Protein AF-A0A7C1IVG4-F1 (afdb_monomer_lite)

Structure (mmCIF, N/CA/C/O backbone):
data_AF-A0A7C1IVG4-F1
#
_entry.id   AF-A0A7C1IVG4-F1
#
loop_
_atom_site.group_PDB
_atom_site.id
_atom_site.type_symbol
_atom_site.label_atom_id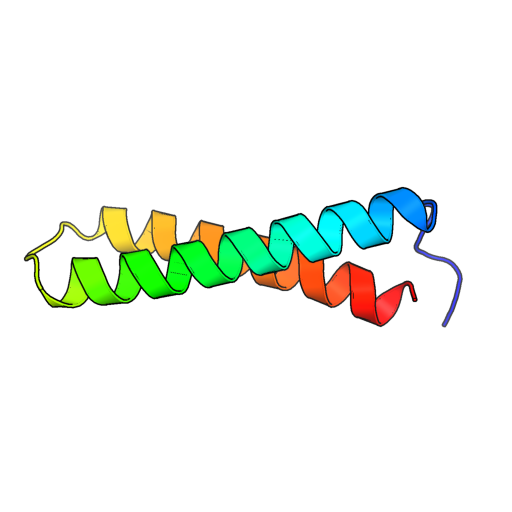
_atom_site.label_alt_id
_atom_site.label_comp_id
_atom_site.label_asym_id
_atom_site.label_entity_id
_atom_site.label_seq_id
_atom_site.pdbx_PDB_ins_code
_atom_site.Cartn_x
_atom_site.Cartn_y
_atom_site.Cartn_z
_atom_site.occupancy
_atom_site.B_iso_or_equiv
_atom_site.auth_seq_id
_atom_site.auth_comp_id
_atom_site.auth_asym_id
_atom_site.auth_atom_id
_atom_site.pdbx_PDB_model_num
ATOM 1 N N . MET A 1 1 ? 0.040 6.819 -27.642 1.00 43.72 1 MET A N 1
ATOM 2 C CA . MET A 1 1 ? 0.037 7.009 -26.175 1.00 43.72 1 MET A CA 1
ATOM 3 C C . MET A 1 1 ? 1.305 6.353 -25.642 1.00 43.72 1 MET A C 1
ATOM 5 O O . MET A 1 1 ? 1.298 5.154 -25.448 1.00 43.72 1 MET A O 1
ATOM 9 N N . GLY A 1 2 ? 2.434 7.064 -25.572 1.00 48.97 2 GLY A N 1
ATOM 10 C CA . GLY A 1 2 ? 3.730 6.400 -25.340 1.00 48.97 2 GLY A CA 1
ATOM 11 C C . GLY A 1 2 ? 4.905 7.348 -25.105 1.00 48.97 2 GLY A C 1
ATOM 12 O O . GLY A 1 2 ? 5.991 7.094 -25.602 1.00 48.97 2 GLY A O 1
ATOM 13 N N . ALA A 1 3 ? 4.685 8.469 -24.408 1.00 49.16 3 ALA A N 1
ATOM 14 C CA . ALA A 1 3 ? 5.714 9.503 -24.240 1.00 49.16 3 ALA A CA 1
ATOM 15 C C . ALA A 1 3 ? 5.812 10.105 -22.820 1.00 49.16 3 ALA A C 1
ATOM 17 O O . ALA A 1 3 ? 6.365 11.187 -22.671 1.00 49.16 3 ALA A O 1
ATOM 18 N N . LEU A 1 4 ? 5.280 9.453 -21.772 1.00 55.81 4 LEU A N 1
ATOM 19 C CA . LEU A 1 4 ? 5.225 10.051 -20.419 1.00 55.81 4 LEU A CA 1
ATOM 20 C C . LEU A 1 4 ? 5.960 9.291 -19.309 1.00 55.81 4 LEU A C 1
ATOM 22 O O . LEU A 1 4 ? 6.199 9.870 -18.253 1.00 55.81 4 LEU A O 1
ATOM 26 N N . CYS A 1 5 ? 6.379 8.044 -19.524 1.00 62.22 5 CYS A N 1
ATOM 27 C CA . CYS A 1 5 ? 7.160 7.328 -18.517 1.00 62.22 5 CYS A CA 1
ATOM 28 C C . CYS A 1 5 ? 8.654 7.408 -18.819 1.00 62.22 5 CYS A C 1
ATOM 30 O O . CYS A 1 5 ? 9.230 6.522 -19.441 1.00 62.22 5 CYS A O 1
ATOM 32 N N . ASN A 1 6 ? 9.302 8.462 -18.316 1.00 69.50 6 ASN A N 1
ATOM 33 C CA . ASN A 1 6 ? 10.763 8.537 -18.210 1.00 69.50 6 ASN A CA 1
ATOM 34 C C . ASN A 1 6 ? 11.268 7.703 -17.011 1.00 69.50 6 ASN A C 1
ATOM 36 O O . ASN A 1 6 ? 12.007 8.184 -16.154 1.00 69.50 6 ASN A O 1
ATOM 40 N N . ILE A 1 7 ? 10.765 6.476 -16.873 1.00 68.75 7 ILE A N 1
ATOM 41 C CA . ILE A 1 7 ? 11.052 5.573 -15.759 1.00 68.75 7 ILE A CA 1
ATOM 42 C C . ILE A 1 7 ? 11.471 4.241 -16.371 1.00 68.75 7 ILE A C 1
ATOM 44 O O . ILE A 1 7 ? 10.747 3.665 -17.178 1.00 68.75 7 ILE A O 1
ATOM 48 N N . GLY A 1 8 ? 12.653 3.752 -15.996 1.00 78.25 8 GLY A N 1
ATOM 49 C CA . GLY A 1 8 ? 13.170 2.490 -16.516 1.00 78.25 8 GLY A CA 1
ATOM 50 C C . GLY A 1 8 ? 12.322 1.280 -16.085 1.00 78.25 8 GLY A C 1
ATOM 51 O O . GLY A 1 8 ? 11.732 1.294 -15.001 1.00 78.25 8 GLY A O 1
ATOM 52 N N . PRO A 1 9 ? 12.320 0.178 -16.859 1.00 77.62 9 PRO A N 1
ATOM 53 C CA . PRO A 1 9 ? 11.478 -1.001 -16.604 1.00 77.62 9 PRO A CA 1
ATOM 54 C C . PRO A 1 9 ? 11.710 -1.640 -15.223 1.00 77.62 9 PRO A C 1
ATOM 56 O O . PRO A 1 9 ? 10.793 -2.199 -14.621 1.00 77.62 9 PRO A O 1
ATOM 59 N N . LYS A 1 10 ? 12.922 -1.508 -14.666 1.00 80.81 10 LYS A N 1
ATOM 60 C CA . LYS A 1 10 ? 13.250 -1.964 -13.304 1.00 80.81 10 LYS A CA 1
ATOM 61 C C . LYS A 1 10 ? 12.514 -1.167 -12.222 1.00 80.81 10 LYS A C 1
ATOM 63 O O . LYS A 1 10 ? 12.022 -1.748 -11.257 1.00 80.81 10 LYS A O 1
ATOM 68 N N . GLU A 1 11 ? 12.417 0.149 -12.390 1.00 81.94 11 GLU A N 1
ATOM 69 C CA . GLU A 1 11 ? 11.725 1.031 -11.445 1.00 81.94 11 GLU A CA 1
ATOM 70 C C . GLU A 1 11 ? 10.206 0.857 -11.531 1.00 81.94 11 GLU A C 1
ATOM 72 O O . GLU A 1 11 ? 9.524 0.899 -10.508 1.00 81.94 11 GLU A O 1
ATOM 77 N N . ILE A 1 12 ? 9.678 0.551 -12.719 1.00 81.88 12 ILE A N 1
ATOM 78 C CA . ILE A 1 12 ? 8.266 0.188 -12.902 1.00 81.88 12 ILE A CA 1
ATOM 79 C C . ILE A 1 12 ? 7.933 -1.089 -12.120 1.00 81.88 12 ILE A C 1
ATOM 81 O O . ILE A 1 12 ? 6.990 -1.094 -11.331 1.00 81.88 12 ILE A O 1
ATOM 85 N N . GLN A 1 13 ? 8.740 -2.150 -12.246 1.00 82.31 13 GLN A N 1
ATOM 86 C CA . GLN A 1 13 ? 8.525 -3.373 -11.462 1.00 82.31 13 GLN A CA 1
ATOM 87 C C . GLN A 1 13 ? 8.643 -3.142 -9.953 1.00 82.31 13 GLN A C 1
ATOM 89 O O . GLN A 1 13 ? 7.900 -3.741 -9.173 1.00 82.31 13 GLN A O 1
ATOM 94 N N . LYS A 1 14 ? 9.565 -2.278 -9.520 1.00 83.38 14 LYS A N 1
ATOM 95 C CA . LYS A 1 14 ? 9.712 -1.917 -8.107 1.00 83.38 14 LYS A CA 1
ATOM 96 C C . LYS A 1 14 ? 8.464 -1.198 -7.588 1.00 83.38 14 LYS A C 1
ATOM 98 O O . LYS A 1 14 ? 7.959 -1.557 -6.527 1.00 83.38 14 LYS A O 1
ATOM 103 N N . ARG A 1 15 ? 7.930 -0.240 -8.353 1.00 83.31 15 ARG A N 1
ATOM 104 C CA . ARG A 1 15 ? 6.682 0.476 -8.037 1.00 83.31 15 ARG A CA 1
ATOM 105 C C . ARG A 1 15 ? 5.465 -0.447 -8.040 1.00 83.31 15 ARG A C 1
ATOM 107 O O . ARG A 1 15 ? 4.652 -0.336 -7.130 1.00 83.31 15 ARG A O 1
ATOM 114 N N . LEU A 1 16 ? 5.387 -1.398 -8.973 1.00 84.25 16 LEU A N 1
ATOM 115 C CA . LEU A 1 16 ? 4.346 -2.430 -8.985 1.00 84.25 16 LEU A CA 1
ATOM 116 C C . LEU A 1 16 ? 4.382 -3.258 -7.693 1.00 84.25 16 LEU A C 1
ATOM 118 O O . LEU A 1 16 ? 3.364 -3.386 -7.021 1.00 84.25 16 LEU A O 1
ATOM 122 N N . ARG A 1 17 ? 5.555 -3.781 -7.304 1.00 85.94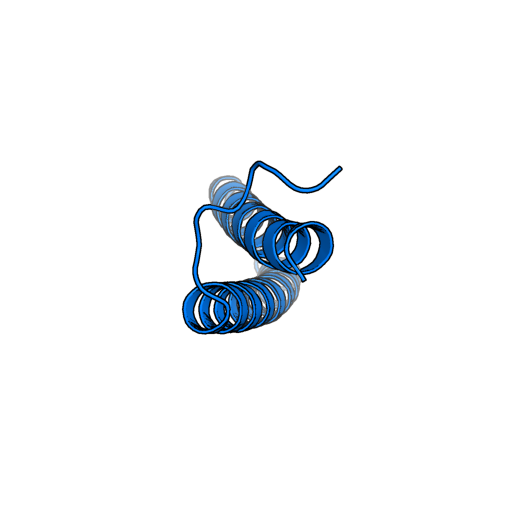 17 ARG A N 1
ATOM 123 C CA . ARG A 1 17 ? 5.692 -4.565 -6.064 1.00 85.94 17 ARG A CA 1
ATOM 124 C C . ARG A 1 17 ? 5.295 -3.746 -4.842 1.00 85.94 17 ARG A C 1
ATOM 126 O O . ARG A 1 17 ? 4.524 -4.233 -4.027 1.00 85.94 17 ARG A O 1
ATOM 133 N N . MET A 1 18 ? 5.773 -2.504 -4.732 1.00 86.06 18 MET A N 1
ATOM 134 C CA . MET A 1 18 ? 5.382 -1.608 -3.637 1.00 86.06 18 MET A CA 1
ATOM 135 C C . MET A 1 18 ? 3.873 -1.343 -3.623 1.00 86.06 18 MET A C 1
ATOM 137 O O . MET A 1 18 ? 3.276 -1.360 -2.553 1.00 86.06 18 MET A O 1
ATOM 141 N N . GLY A 1 19 ? 3.247 -1.162 -4.789 1.00 85.62 19 GLY A N 1
ATOM 142 C CA . GLY A 1 19 ? 1.800 -0.994 -4.901 1.00 85.62 19 GLY A CA 1
ATOM 143 C C . GLY A 1 19 ? 1.023 -2.228 -4.437 1.00 85.62 19 GLY A C 1
ATOM 144 O O . GLY A 1 19 ? 0.067 -2.096 -3.681 1.00 85.62 19 GLY A O 1
ATOM 145 N N . ILE A 1 20 ? 1.476 -3.430 -4.809 1.00 88.31 20 ILE A N 1
ATOM 146 C CA . ILE A 1 20 ? 0.887 -4.700 -4.352 1.00 88.31 20 ILE A CA 1
ATOM 147 C C . ILE A 1 20 ? 1.038 -4.858 -2.834 1.00 88.31 20 ILE A C 1
ATOM 149 O O . ILE A 1 20 ? 0.074 -5.211 -2.161 1.00 88.31 20 ILE A O 1
ATOM 153 N N . PHE A 1 21 ? 2.217 -4.565 -2.276 1.00 88.94 21 PHE A N 1
ATOM 154 C CA . PHE A 1 21 ? 2.427 -4.617 -0.827 1.00 88.94 21 PHE A CA 1
ATOM 155 C C . PHE A 1 21 ? 1.552 -3.604 -0.084 1.00 88.94 21 PHE A C 1
ATOM 157 O O . PHE A 1 21 ? 0.939 -3.960 0.918 1.00 88.94 21 PHE A O 1
ATOM 164 N N . ALA A 1 22 ? 1.448 -2.373 -0.590 1.00 86.94 22 ALA A N 1
ATOM 165 C CA . ALA A 1 22 ? 0.581 -1.347 -0.017 1.00 86.94 22 ALA A CA 1
ATOM 166 C C . ALA A 1 22 ? -0.900 -1.762 -0.057 1.00 86.94 22 ALA A C 1
ATOM 168 O O . ALA A 1 22 ? -1.616 -1.532 0.914 1.00 86.94 22 ALA A O 1
ATOM 169 N N . LEU A 1 23 ? -1.337 -2.428 -1.134 1.00 87.38 23 LEU A N 1
ATOM 170 C CA . LEU A 1 23 ? -2.692 -2.968 -1.258 1.00 87.38 23 LEU A CA 1
ATOM 171 C C . LEU A 1 23 ? -2.946 -4.112 -0.269 1.00 87.38 23 LEU A C 1
ATOM 173 O O . LEU A 1 23 ? -3.960 -4.133 0.419 1.00 87.38 23 LEU A O 1
ATOM 177 N N . ALA A 1 24 ? -2.022 -5.067 -0.164 1.00 90.50 24 ALA A N 1
ATOM 178 C CA . ALA A 1 24 ? -2.153 -6.167 0.788 1.00 90.50 24 ALA A CA 1
ATOM 179 C C . ALA A 1 24 ? -2.213 -5.644 2.234 1.00 90.50 24 ALA A C 1
ATOM 181 O O . ALA A 1 24 ? -3.028 -6.101 3.035 1.00 90.50 24 ALA A O 1
ATOM 182 N N . PHE A 1 25 ? -1.387 -4.645 2.551 1.00 89.44 25 PHE A N 1
ATOM 183 C CA . PHE A 1 25 ? -1.359 -4.017 3.866 1.00 89.44 25 PHE A CA 1
ATOM 184 C C . PHE A 1 25 ? -2.631 -3.209 4.156 1.00 89.44 25 PHE A C 1
ATOM 186 O O . PHE A 1 25 ? -3.144 -3.273 5.271 1.00 89.44 25 PHE A O 1
ATOM 193 N N . SER A 1 26 ? -3.187 -2.501 3.165 1.00 86.81 26 SER A N 1
ATOM 194 C CA . SER A 1 26 ? -4.451 -1.777 3.341 1.00 86.81 26 SER A CA 1
ATOM 195 C C . SER A 1 26 ? -5.624 -2.722 3.579 1.00 86.81 26 SER A C 1
ATOM 197 O O . SER A 1 26 ? -6.442 -2.455 4.457 1.00 86.81 26 SER A O 1
ATOM 199 N N . VAL A 1 27 ? -5.689 -3.852 2.867 1.00 89.00 27 VAL A N 1
ATOM 200 C CA . VAL A 1 27 ? -6.710 -4.884 3.096 1.00 89.00 27 VAL A CA 1
ATOM 201 C C . VAL A 1 27 ? -6.594 -5.435 4.515 1.00 89.00 27 VAL A C 1
ATOM 203 O O . VAL A 1 27 ? -7.595 -5.493 5.225 1.00 89.00 27 VAL A O 1
ATOM 206 N N . LEU A 1 28 ? -5.380 -5.770 4.960 1.00 91.25 28 LEU A N 1
ATOM 207 C CA . LEU A 1 28 ? -5.148 -6.279 6.311 1.00 91.25 28 LEU A CA 1
ATOM 208 C C . LEU A 1 28 ? -5.583 -5.273 7.388 1.00 91.25 28 LEU A C 1
ATOM 210 O O . LEU A 1 28 ? -6.309 -5.644 8.308 1.00 91.25 28 LEU A O 1
ATOM 214 N N . LEU A 1 29 ? -5.188 -4.000 7.259 1.00 86.75 29 LEU A N 1
ATOM 215 C CA . LEU A 1 29 ? -5.602 -2.953 8.198 1.00 86.75 29 LEU A CA 1
ATOM 216 C C . LEU A 1 29 ? -7.113 -2.736 8.184 1.00 86.75 29 LEU A C 1
ATOM 218 O O . LEU A 1 29 ? -7.698 -2.513 9.235 1.00 86.75 29 LEU A O 1
ATOM 222 N N . THR A 1 30 ? -7.748 -2.813 7.014 1.00 85.56 30 THR A N 1
ATOM 223 C CA . THR A 1 30 ? -9.202 -2.640 6.894 1.00 85.56 30 THR A CA 1
ATOM 224 C C . THR A 1 30 ? -9.934 -3.727 7.671 1.00 85.56 30 THR A C 1
ATOM 226 O O . THR A 1 30 ? -10.887 -3.436 8.385 1.00 85.56 30 THR A O 1
ATOM 229 N N . VAL A 1 31 ? -9.462 -4.974 7.577 1.00 88.00 31 VAL A N 1
ATOM 230 C CA . VAL A 1 31 ? -10.015 -6.088 8.354 1.00 88.00 31 VAL A CA 1
ATOM 231 C C . VAL A 1 31 ? -9.792 -5.859 9.846 1.00 88.00 31 VAL A C 1
ATOM 233 O O . VAL A 1 31 ? -10.727 -6.022 10.616 1.00 88.00 31 VAL A O 1
ATOM 236 N N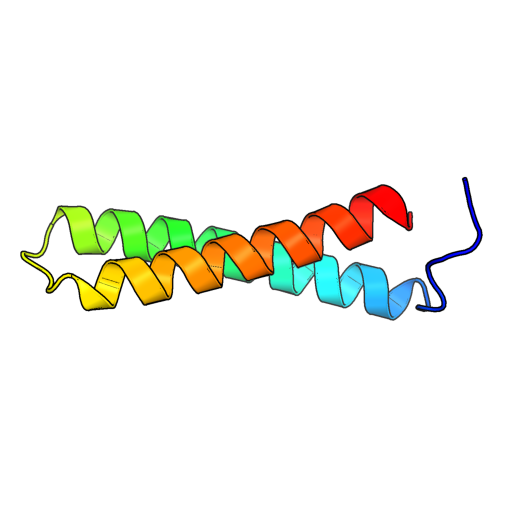 . LEU A 1 32 ? -8.595 -5.438 10.264 1.00 86.38 32 LEU A N 1
ATOM 237 C CA . LEU A 1 32 ? -8.307 -5.158 11.675 1.00 86.38 32 LEU A CA 1
ATOM 238 C C . LEU A 1 32 ? -9.193 -4.039 12.238 1.00 86.38 32 LEU A C 1
ATOM 240 O O . LEU A 1 32 ? -9.792 -4.225 13.291 1.00 86.38 32 LEU A O 1
ATOM 244 N N . PHE A 1 33 ? -9.342 -2.924 11.522 1.00 84.00 33 PHE A N 1
ATOM 245 C CA . PHE A 1 33 ? -10.206 -1.816 11.944 1.00 84.00 33 PHE A CA 1
ATOM 246 C C . PHE A 1 33 ? -11.697 -2.160 11.914 1.00 84.00 33 PHE A C 1
ATOM 248 O O . PHE A 1 33 ? -12.479 -1.494 12.574 1.00 84.00 33 PHE A O 1
ATOM 255 N N . ALA A 1 34 ? -12.117 -3.215 11.212 1.00 81.81 34 ALA A N 1
ATOM 256 C CA . ALA A 1 34 ? -13.491 -3.704 11.324 1.00 81.81 34 ALA A CA 1
ATOM 257 C C . ALA A 1 34 ? -13.773 -4.385 12.680 1.00 81.81 34 ALA A C 1
ATOM 259 O O . ALA A 1 34 ? -14.933 -4.514 13.063 1.00 81.81 34 ALA A O 1
ATOM 260 N N . PHE A 1 35 ? -12.733 -4.823 13.400 1.00 83.12 35 PHE A N 1
ATOM 261 C CA . PHE A 1 35 ? -12.849 -5.488 14.703 1.00 83.12 35 PHE A CA 1
ATOM 262 C C . PHE A 1 35 ? -12.460 -4.598 15.890 1.00 83.12 35 PHE A C 1
ATOM 264 O O . PHE A 1 35 ? -12.552 -5.048 17.033 1.00 83.12 35 PHE A O 1
ATOM 271 N N . VAL A 1 36 ? -12.025 -3.361 15.644 1.00 81.50 36 VAL A N 1
ATOM 272 C CA . VAL A 1 36 ? -11.590 -2.419 16.682 1.00 81.50 36 VAL A CA 1
ATOM 273 C C . VAL A 1 36 ? -12.309 -1.086 16.468 1.00 81.50 36 VAL A C 1
ATOM 275 O O . VAL A 1 36 ? -12.349 -0.585 15.348 1.00 81.50 36 VAL A O 1
ATOM 278 N N . ASP A 1 37 ? -12.896 -0.518 17.526 1.00 71.69 37 ASP A N 1
ATOM 279 C CA . ASP A 1 37 ? -13.519 0.816 17.502 1.00 71.69 37 ASP A CA 1
ATOM 280 C C . ASP A 1 37 ? -12.435 1.901 17.351 1.00 71.69 37 ASP A C 1
ATOM 282 O O . ASP A 1 37 ? -11.967 2.504 18.320 1.00 71.69 37 ASP A O 1
ATOM 286 N N . GLU A 1 38 ? -11.993 2.109 16.113 1.00 68.56 38 GLU A N 1
ATOM 287 C CA . GLU A 1 38 ? -10.844 2.951 15.790 1.00 68.56 38 GLU A CA 1
ATOM 288 C C . GLU A 1 38 ? -11.272 4.401 15.467 1.00 68.56 38 GLU A C 1
ATOM 290 O O . GLU A 1 38 ? -12.275 4.627 14.778 1.00 68.56 38 GLU A O 1
ATOM 295 N N . PRO A 1 39 ? -10.516 5.428 15.905 1.00 67.75 39 PRO A N 1
ATOM 296 C CA . PRO A 1 39 ? -10.826 6.825 15.603 1.00 67.75 39 PRO A CA 1
ATOM 297 C C . PRO A 1 39 ? -10.755 7.145 14.103 1.00 67.75 39 PRO A C 1
ATOM 299 O O . PRO A 1 39 ? -9.916 6.622 13.374 1.00 67.75 39 PRO A O 1
ATOM 302 N N . ASN A 1 40 ? -11.554 8.124 13.660 1.00 71.62 40 ASN A N 1
ATOM 303 C CA . ASN A 1 40 ? -11.677 8.561 12.258 1.00 71.62 40 ASN A CA 1
ATOM 304 C C . ASN A 1 40 ? -10.343 8.810 11.511 1.00 71.62 40 ASN A C 1
ATOM 306 O O . ASN A 1 40 ? -10.287 8.697 10.288 1.00 71.62 40 ASN A O 1
ATOM 310 N N . ALA A 1 41 ? -9.258 9.127 12.227 1.00 72.75 41 ALA A N 1
ATOM 311 C CA . ALA A 1 41 ? -7.920 9.307 11.659 1.00 72.75 41 ALA A CA 1
ATOM 312 C C . ALA A 1 41 ? -7.340 8.023 11.022 1.00 72.75 41 ALA A C 1
ATOM 314 O O . ALA A 1 41 ? -6.567 8.106 10.065 1.00 72.75 41 ALA A O 1
ATOM 315 N N . ALA A 1 42 ? -7.750 6.844 11.494 1.00 78.06 42 ALA A N 1
ATOM 316 C CA . ALA A 1 42 ? -7.352 5.539 10.969 1.00 78.06 42 ALA A CA 1
ATOM 317 C C . ALA A 1 42 ? -7.813 5.317 9.514 1.00 78.06 42 ALA A C 1
ATOM 319 O O . ALA A 1 42 ? -7.075 4.763 8.693 1.00 78.06 42 ALA A O 1
ATOM 320 N N . TYR A 1 43 ? -8.980 5.854 9.145 1.00 78.25 43 TYR A N 1
ATOM 321 C CA . TYR A 1 43 ? -9.475 5.818 7.766 1.00 78.25 43 TYR A CA 1
ATOM 322 C C . TYR A 1 43 ? -8.644 6.687 6.813 1.00 78.25 43 TYR A C 1
ATOM 324 O O . TYR A 1 43 ? -8.495 6.345 5.640 1.00 78.25 43 TYR A O 1
ATOM 332 N N . GLY A 1 44 ? -8.039 7.774 7.305 1.00 83.81 44 GLY A N 1
ATOM 333 C CA . GLY A 1 44 ? -7.111 8.592 6.518 1.00 83.81 44 GLY A CA 1
ATOM 334 C C . GLY A 1 44 ? -5.838 7.830 6.133 1.00 83.81 44 GLY A C 1
ATOM 335 O O . GLY A 1 44 ? -5.362 7.936 5.001 1.00 83.81 44 GLY A O 1
ATOM 336 N N . LEU A 1 45 ? -5.322 6.999 7.044 1.00 84.56 45 LEU A N 1
ATOM 337 C CA . LEU A 1 45 ? -4.177 6.128 6.774 1.00 84.56 45 LEU A CA 1
ATOM 338 C C . LEU A 1 45 ? -4.525 5.048 5.734 1.00 84.56 45 LEU A C 1
ATOM 340 O O . LEU A 1 45 ? -3.755 4.821 4.799 1.00 84.56 45 LEU A O 1
ATOM 344 N N . LEU A 1 46 ? -5.706 4.428 5.858 1.00 85.31 46 LEU A N 1
ATOM 345 C CA . LEU A 1 46 ? -6.222 3.474 4.870 1.00 85.31 46 LEU A CA 1
ATOM 346 C C . LEU A 1 46 ? -6.361 4.102 3.483 1.00 85.31 46 LEU A C 1
ATOM 348 O O . LEU A 1 46 ? -5.946 3.501 2.490 1.00 85.31 46 LEU A O 1
ATOM 352 N N . PHE A 1 47 ? -6.901 5.320 3.418 1.00 86.06 47 PHE A N 1
ATOM 353 C CA . PHE A 1 47 ? -7.029 6.063 2.172 1.00 86.06 47 PHE A CA 1
ATOM 354 C C . PHE A 1 47 ? -5.665 6.300 1.517 1.00 86.06 47 PHE A C 1
ATOM 356 O O . PHE A 1 47 ? -5.508 6.019 0.331 1.00 86.06 47 PHE A O 1
ATOM 363 N N . LEU A 1 48 ? -4.661 6.755 2.274 1.00 86.38 48 LEU A N 1
ATOM 364 C CA . LEU A 1 48 ? -3.312 6.971 1.743 1.00 86.38 48 LEU A CA 1
ATOM 365 C C . LEU A 1 48 ? -2.685 5.675 1.222 1.00 86.38 48 LEU A C 1
ATOM 367 O O . LEU A 1 48 ? -2.130 5.664 0.124 1.00 86.38 48 LEU A O 1
ATOM 371 N N . LEU A 1 49 ? -2.801 4.577 1.970 1.00 86.38 49 LEU A N 1
ATOM 372 C CA . LEU A 1 49 ? -2.291 3.275 1.540 1.00 86.38 49 LEU A CA 1
ATOM 373 C C . LEU A 1 49 ? -2.945 2.810 0.232 1.00 86.38 49 LEU A C 1
ATOM 375 O O . LEU A 1 49 ? -2.243 2.423 -0.704 1.00 86.38 49 LEU A O 1
ATOM 379 N N . LEU A 1 50 ? -4.274 2.906 0.136 1.00 88.00 50 LEU A N 1
ATOM 380 C CA . LEU A 1 50 ? -5.019 2.579 -1.083 1.00 88.00 50 LEU A CA 1
ATOM 381 C C . LEU A 1 50 ? -4.658 3.506 -2.248 1.00 88.00 50 LEU A C 1
ATOM 383 O O . LEU A 1 50 ? -4.524 3.053 -3.387 1.00 88.00 50 LEU A O 1
ATOM 387 N N . PHE A 1 51 ? -4.452 4.792 -1.977 1.00 87.44 51 PHE A N 1
ATOM 388 C CA . PHE A 1 51 ? -4.047 5.770 -2.977 1.00 87.44 51 PHE A CA 1
ATOM 389 C C . PHE A 1 51 ? -2.667 5.436 -3.560 1.00 87.44 51 PHE A C 1
ATOM 391 O O . PHE A 1 51 ? -2.523 5.332 -4.780 1.00 87.44 51 PHE A O 1
ATOM 398 N N . PHE A 1 52 ? -1.666 5.169 -2.715 1.00 84.81 52 PHE A N 1
ATOM 399 C CA . PHE A 1 52 ? -0.332 4.760 -3.168 1.00 84.81 52 PHE A CA 1
ATOM 400 C C . PHE A 1 52 ? -0.344 3.420 -3.908 1.00 84.81 52 PHE A C 1
ATOM 402 O O . PHE A 1 52 ? 0.347 3.279 -4.920 1.00 84.81 52 PHE A O 1
ATOM 409 N N . ALA A 1 53 ? -1.155 2.459 -3.456 1.00 86.12 53 ALA A N 1
ATOM 410 C CA . ALA A 1 53 ? -1.347 1.195 -4.159 1.00 86.12 53 ALA A CA 1
ATOM 411 C C . ALA A 1 53 ? -1.874 1.421 -5.583 1.00 86.12 53 ALA A C 1
ATOM 413 O O . ALA A 1 53 ? -1.302 0.923 -6.555 1.00 86.12 53 ALA A O 1
ATOM 414 N N . THR A 1 54 ? -2.910 2.250 -5.712 1.00 87.25 54 THR A N 1
ATOM 415 C CA . THR A 1 54 ? -3.535 2.582 -6.996 1.00 87.25 54 THR A CA 1
ATOM 416 C C . THR A 1 54 ? -2.562 3.311 -7.924 1.00 87.25 54 THR A C 1
ATOM 418 O O . THR A 1 54 ? -2.471 2.970 -9.101 1.00 87.25 54 THR A O 1
ATOM 421 N N . LEU A 1 55 ? -1.779 4.266 -7.406 1.00 84.06 55 LEU A N 1
ATOM 422 C CA . LEU A 1 55 ? -0.743 4.964 -8.176 1.00 84.06 55 LEU A CA 1
ATOM 423 C C . LEU A 1 55 ? 0.384 4.036 -8.645 1.00 84.06 55 LEU A C 1
ATOM 425 O O . LEU A 1 55 ? 0.915 4.219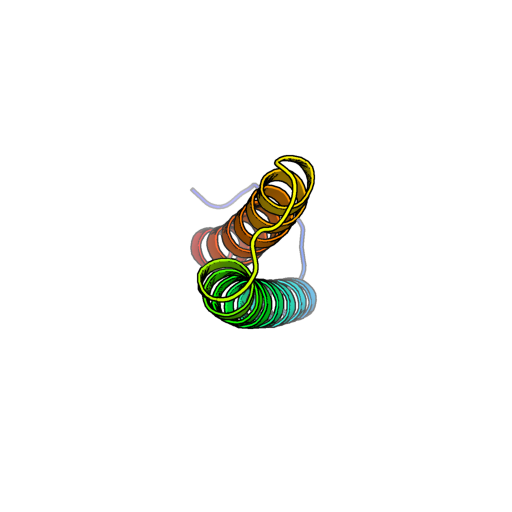 -9.739 1.00 84.06 55 LEU A O 1
ATOM 429 N N . GLY A 1 56 ? 0.794 3.070 -7.822 1.00 80.94 56 GLY A N 1
ATOM 430 C CA . GLY A 1 56 ? 1.835 2.106 -8.183 1.00 80.94 56 GLY A CA 1
ATOM 431 C C . GLY A 1 56 ? 1.379 1.150 -9.286 1.00 80.94 56 GLY A C 1
ATOM 432 O O . GLY A 1 56 ? 2.123 0.898 -10.233 1.00 80.94 56 GLY A O 1
ATOM 433 N N . ILE A 1 57 ? 0.139 0.665 -9.188 1.00 80.75 57 ILE A N 1
ATOM 434 C CA . ILE A 1 57 ? -0.454 -0.267 -10.155 1.00 80.75 57 ILE A CA 1
ATOM 435 C C . ILE A 1 57 ? -0.772 0.440 -11.477 1.00 80.75 57 ILE A C 1
ATOM 437 O O . ILE A 1 57 ? -0.446 -0.088 -12.538 1.00 80.75 57 ILE A O 1
ATOM 441 N N . SER A 1 58 ? -1.350 1.644 -11.438 1.00 78.12 58 SER A N 1
ATOM 442 C CA . SER A 1 58 ? -1.684 2.393 -12.654 1.00 78.12 58 SER A CA 1
ATOM 443 C C . SER A 1 58 ? -0.434 2.767 -13.447 1.00 78.12 58 SER A C 1
ATOM 445 O O . SER A 1 58 ? -0.395 2.549 -14.652 1.00 78.12 58 SER A O 1
ATOM 447 N N . GLN A 1 59 ? 0.633 3.231 -12.788 1.00 75.25 59 GLN A N 1
ATOM 448 C CA . GLN A 1 59 ? 1.910 3.490 -13.459 1.00 75.25 59 GLN A CA 1
ATOM 449 C C . GLN A 1 59 ? 2.482 2.236 -14.106 1.00 75.25 59 GLN A C 1
ATOM 451 O O . GLN A 1 59 ? 3.042 2.316 -15.193 1.00 75.25 59 GLN A O 1
ATOM 456 N N . ALA A 1 60 ? 2.337 1.077 -13.468 1.00 71.31 60 ALA A N 1
ATOM 457 C CA . ALA A 1 60 ? 2.765 -0.159 -14.091 1.00 71.31 60 ALA A CA 1
ATOM 458 C C . ALA A 1 60 ? 1.926 -0.497 -15.324 1.00 71.31 60 ALA A C 1
ATOM 460 O O . ALA A 1 60 ? 2.504 -0.863 -16.335 1.00 71.31 60 ALA A O 1
ATOM 461 N N . PHE A 1 61 ? 0.606 -0.315 -15.279 1.00 71.44 61 PHE A N 1
ATOM 462 C CA . PHE A 1 61 ? -0.292 -0.63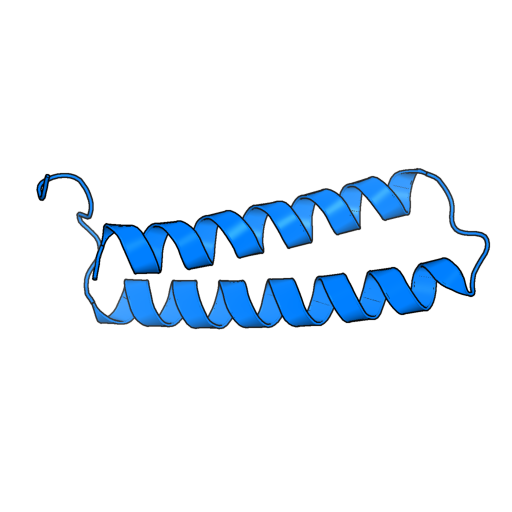4 -16.391 1.00 71.44 61 PHE A CA 1
ATOM 463 C C . PHE A 1 61 ? -0.178 0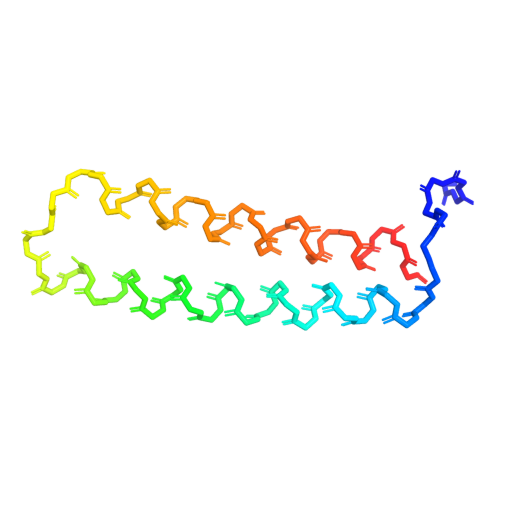.339 -17.575 1.00 71.44 61 PHE A C 1
ATOM 465 O O . PHE A 1 61 ? -0.286 -0.070 -18.722 1.00 71.44 61 PHE A O 1
ATOM 472 N N . PHE A 1 62 ? 0.052 1.628 -17.311 1.00 69.62 62 PHE A N 1
ATOM 473 C CA . PHE A 1 62 ? 0.182 2.651 -18.355 1.00 69.62 62 PHE A CA 1
ATOM 474 C C . PHE A 1 62 ? 1.606 2.785 -18.917 1.00 69.62 62 PHE A C 1
ATOM 476 O O . PHE A 1 62 ? 1.790 3.481 -19.916 1.00 69.62 62 PHE A O 1
ATOM 483 N N . CYS A 1 63 ? 2.603 2.163 -18.277 1.00 65.44 63 CYS A N 1
ATOM 484 C CA . CYS A 1 63 ? 4.010 2.246 -18.681 1.00 65.44 63 CYS A CA 1
ATOM 485 C C . CYS A 1 63 ? 4.690 0.892 -18.950 1.00 65.44 63 CYS A C 1
ATOM 487 O O . CYS A 1 63 ? 5.904 0.881 -19.166 1.00 65.44 63 CYS A O 1
ATOM 489 N N . THR A 1 64 ? 3.949 -0.221 -18.916 1.00 57.31 64 THR A N 1
ATOM 490 C CA . THR A 1 64 ? 4.384 -1.500 -19.514 1.00 57.31 64 THR A CA 1
ATOM 491 C C . THR A 1 64 ? 4.043 -1.539 -20.994 1.00 57.31 64 THR A C 1
ATOM 493 O O . THR A 1 64 ? 4.824 -2.188 -21.722 1.00 57.31 64 THR A O 1
#

Foldseek 3Di:
DADPPPDDPVVLVVLQVLLVVLVVVLVVLVVVCVVDVDDPVSVVSSVVSNVSSCVSNVSSVVHD

Secondary structure (DSSP, 8-state):
--S---S-HHHHHHHHHHHHHHHHHHHHHHHHHHSS---THHHHHHHHHHHHHHHHHHHHHHH-

pLDDT: mean 78.97, std 10.68, range [43.72, 91.25]

Radius of gyration: 14.47 Å; chains: 1; bounding box: 27×16×44 Å

Sequence (64 aa):
MGALCNIGPKEIQKRLRMGIFALAFSVLLTVLFAFVDEPNAAYGLLFLLLFFATLGISQAFFCT